Protein AF-A0A261GM87-F1 (afdb_monomer_lite)

Sequence (81 aa):
MKLLSRIFTGPGITVVLLPISILAGCSNQGMYDSIRYSNQVECRKLPQPQYEECMQQNSMEYDDYRREREKVLNEKTESAG

Structure (mmCIF, N/CA/C/O backbone):
data_AF-A0A261GM87-F1
#
_entry.id   AF-A0A261GM87-F1
#
loop_
_atom_site.group_PDB
_atom_site.id
_atom_site.type_symbol
_atom_site.label_atom_id
_atom_site.label_alt_id
_atom_site.label_comp_id
_atom_site.label_asym_id
_atom_site.label_entity_id
_atom_site.label_seq_id
_atom_site.pdbx_PDB_ins_code
_atom_site.Cartn_x
_atom_site.Cartn_y
_atom_site.Cartn_z
_atom_site.occupancy
_atom_site.B_iso_or_equiv
_atom_site.auth_seq_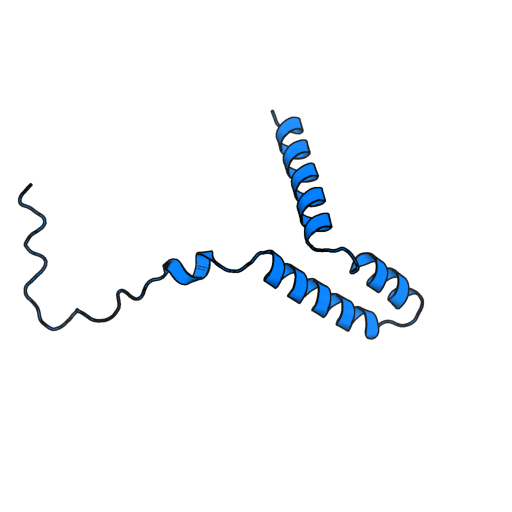id
_atom_site.auth_comp_id
_atom_site.auth_asym_id
_atom_site.auth_atom_id
_atom_site.pdbx_PDB_model_num
ATOM 1 N N . MET A 1 1 ? 37.954 -6.955 -35.322 1.00 49.91 1 MET A N 1
ATOM 2 C CA . MET A 1 1 ? 36.607 -7.315 -35.824 1.00 49.91 1 MET A CA 1
ATOM 3 C C . MET A 1 1 ? 36.681 -8.575 -36.701 1.00 49.91 1 MET A C 1
ATOM 5 O O . MET A 1 1 ? 36.473 -8.510 -37.901 1.00 49.91 1 MET A O 1
ATOM 9 N N . LYS A 1 2 ? 37.084 -9.719 -36.123 1.00 50.72 2 LYS A N 1
ATOM 10 C CA . LYS A 1 2 ? 37.157 -11.031 -36.810 1.00 50.72 2 LYS A CA 1
ATOM 11 C C . LYS A 1 2 ? 37.310 -12.183 -35.799 1.00 50.72 2 LYS A C 1
ATOM 13 O O . LYS A 1 2 ? 38.101 -13.092 -35.990 1.00 50.72 2 LYS A O 1
ATOM 18 N N . LEU A 1 3 ? 36.579 -12.108 -34.684 1.00 51.28 3 LEU A N 1
ATOM 19 C CA . LEU A 1 3 ? 36.643 -13.104 -33.599 1.00 51.28 3 LEU A CA 1
ATOM 20 C C . LEU A 1 3 ? 35.267 -13.535 -33.065 1.00 51.28 3 LEU A C 1
ATOM 22 O O . LEU A 1 3 ? 35.202 -14.274 -32.096 1.00 51.28 3 LEU A O 1
ATOM 26 N N . LEU A 1 4 ? 34.171 -13.140 -33.722 1.00 52.62 4 LEU A N 1
ATOM 27 C CA . LEU A 1 4 ? 32.811 -13.535 -33.317 1.00 52.62 4 LEU A CA 1
ATOM 28 C C . LEU A 1 4 ? 32.108 -14.469 -34.317 1.00 52.62 4 LEU A C 1
ATOM 30 O O . LEU A 1 4 ? 30.983 -14.884 -34.082 1.00 52.62 4 LEU A O 1
ATOM 34 N N . SER A 1 5 ? 32.768 -14.862 -35.413 1.00 52.38 5 SER A N 1
ATOM 35 C CA . SER A 1 5 ? 32.146 -15.667 -36.481 1.00 52.38 5 SER A CA 1
ATOM 36 C C . SER A 1 5 ? 32.509 -17.158 -36.429 1.00 52.38 5 SER A C 1
ATOM 38 O O . SER A 1 5 ? 32.663 -17.791 -37.472 1.00 52.38 5 SER A O 1
ATOM 40 N N . ARG A 1 6 ? 32.691 -17.731 -35.232 1.00 55.81 6 ARG A N 1
ATOM 41 C CA . ARG A 1 6 ? 32.967 -19.175 -35.064 1.00 55.81 6 ARG A CA 1
ATOM 42 C C . ARG A 1 6 ? 32.030 -19.907 -34.100 1.00 55.81 6 ARG A C 1
ATOM 44 O O . ARG A 1 6 ? 32.357 -20.996 -33.655 1.00 55.81 6 ARG A O 1
ATOM 51 N N . ILE A 1 7 ? 30.855 -19.349 -33.814 1.00 57.66 7 ILE A N 1
ATOM 52 C CA . ILE A 1 7 ? 29.859 -20.003 -32.941 1.00 57.66 7 ILE A CA 1
ATOM 53 C C . ILE A 1 7 ? 28.784 -20.757 -33.757 1.00 57.66 7 ILE A C 1
ATOM 55 O O . ILE A 1 7 ? 28.014 -21.536 -33.212 1.00 57.66 7 ILE A O 1
ATOM 59 N N . PHE A 1 8 ? 28.764 -20.616 -35.085 1.00 54.25 8 PHE A N 1
ATOM 60 C CA . PHE A 1 8 ? 27.776 -21.263 -35.952 1.00 54.25 8 PHE A CA 1
ATOM 61 C C . PHE A 1 8 ? 28.393 -22.419 -36.747 1.00 54.25 8 PHE A C 1
ATOM 63 O O . PHE A 1 8 ? 28.900 -22.216 -37.843 1.00 54.25 8 PHE A O 1
ATOM 70 N N . THR A 1 9 ? 28.385 -23.631 -36.192 1.00 58.84 9 THR A N 1
ATOM 71 C CA . THR A 1 9 ? 28.341 -24.904 -36.949 1.00 58.84 9 THR A CA 1
ATOM 72 C C . THR A 1 9 ? 28.011 -26.045 -35.980 1.00 58.84 9 THR A C 1
ATOM 74 O O . THR A 1 9 ? 28.887 -26.724 -35.457 1.00 58.84 9 THR A O 1
ATOM 77 N N . GLY A 1 10 ? 26.719 -26.244 -35.714 1.00 52.28 10 GLY A N 1
ATOM 78 C CA . GLY A 1 10 ? 26.210 -27.401 -34.976 1.00 52.28 10 GLY A CA 1
ATOM 79 C C . GLY A 1 10 ? 24.677 -27.375 -34.903 1.00 52.28 10 GLY A C 1
ATOM 80 O O . GLY A 1 10 ? 24.138 -26.468 -34.275 1.00 52.28 10 GLY A O 1
ATOM 81 N N . PRO A 1 11 ? 23.946 -28.327 -35.513 1.00 59.69 11 PRO A N 1
ATOM 82 C CA . PRO A 1 11 ? 22.481 -28.303 -35.600 1.00 59.69 11 PRO A CA 1
ATOM 83 C C . PRO A 1 11 ? 21.784 -28.882 -34.351 1.00 59.69 11 PRO A C 1
ATOM 85 O O . PRO A 1 11 ? 20.699 -29.442 -34.454 1.00 59.69 11 PRO A O 1
ATOM 88 N N . GLY A 1 12 ? 22.416 -28.809 -33.174 1.00 55.00 12 GLY A N 1
ATOM 89 C CA . GLY A 1 12 ? 21.951 -29.501 -31.962 1.00 55.00 12 GLY A CA 1
ATOM 90 C C . GLY A 1 12 ? 21.617 -28.610 -30.765 1.00 55.00 12 GLY A C 1
ATOM 91 O O . GLY A 1 12 ? 21.092 -29.113 -29.780 1.00 55.00 12 GLY A O 1
ATOM 92 N N . ILE A 1 13 ? 21.920 -27.308 -30.811 1.00 60.75 13 ILE A N 1
ATOM 93 C CA . ILE A 1 13 ? 21.751 -26.396 -29.662 1.00 60.75 13 ILE A CA 1
ATOM 94 C C . ILE A 1 13 ? 21.166 -25.064 -30.147 1.00 60.75 13 ILE A C 1
ATOM 96 O O . ILE A 1 13 ? 21.740 -23.994 -29.983 1.00 60.75 13 ILE A O 1
ATOM 100 N N . THR A 1 14 ? 20.019 -25.129 -30.813 1.00 56.09 14 THR A N 1
ATOM 101 C CA . THR A 1 14 ? 19.222 -23.945 -31.182 1.00 56.09 14 THR A CA 1
ATOM 102 C C . THR A 1 14 ? 17.814 -24.059 -30.619 1.00 56.09 14 THR A C 1
ATOM 104 O O . THR A 1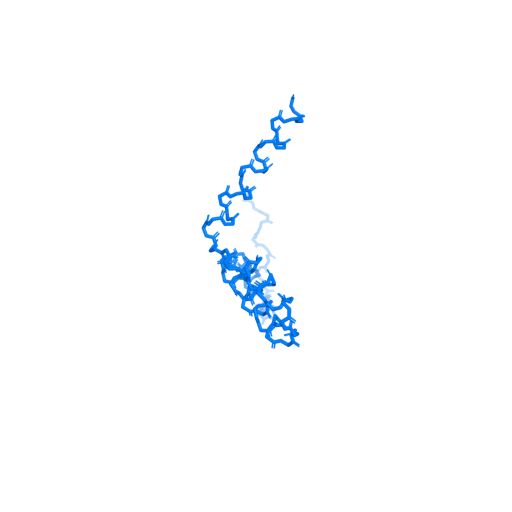 14 ? 16.835 -23.833 -31.320 1.00 56.09 14 THR A O 1
ATOM 107 N N . VAL A 1 15 ? 17.696 -24.452 -29.351 1.00 64.94 15 VAL A N 1
ATOM 108 C CA . VAL A 1 15 ? 16.436 -24.388 -28.608 1.00 64.94 15 VAL A CA 1
ATOM 109 C C . VAL A 1 15 ? 16.753 -23.861 -27.208 1.00 64.94 15 VAL A C 1
ATOM 111 O O . VAL A 1 15 ? 17.641 -24.368 -26.531 1.00 64.94 15 VAL A O 1
ATOM 114 N N . VAL A 1 16 ? 15.998 -22.837 -26.805 1.00 62.09 16 VAL A N 1
ATOM 115 C CA . VAL A 1 16 ? 15.952 -22.190 -25.480 1.00 62.09 16 VAL A CA 1
ATOM 116 C C . VAL A 1 16 ? 17.000 -21.103 -25.180 1.00 62.09 16 VAL A C 1
ATOM 118 O O . VAL A 1 16 ? 17.721 -21.155 -24.192 1.00 62.09 16 VAL A O 1
ATOM 121 N N . LEU A 1 17 ? 16.971 -20.008 -25.942 1.00 62.28 17 LEU A N 1
ATOM 122 C CA . LEU A 1 17 ? 17.096 -18.675 -25.330 1.00 62.28 17 LEU A CA 1
ATOM 123 C C . LEU A 1 17 ? 15.709 -18.022 -25.358 1.00 62.28 17 LEU A C 1
ATOM 125 O O . LEU A 1 17 ? 15.414 -17.142 -26.161 1.00 62.28 17 LEU A O 1
ATOM 129 N N . LEU A 1 18 ? 14.824 -18.564 -24.518 1.00 61.62 18 LEU A N 1
ATOM 130 C CA . LEU A 1 18 ? 13.498 -18.021 -24.231 1.00 61.62 18 LEU A CA 1
ATOM 131 C C . LEU A 1 18 ? 13.682 -16.718 -23.421 1.00 61.62 18 LEU A C 1
ATOM 133 O O . LEU A 1 18 ? 14.510 -16.703 -22.506 1.00 61.62 18 LEU A O 1
ATOM 137 N N . PRO A 1 19 ? 12.979 -15.616 -23.738 1.00 61.62 19 PRO A N 1
ATOM 138 C CA . PRO A 1 19 ? 13.284 -14.308 -23.170 1.00 61.62 19 PRO A CA 1
ATOM 139 C C . PRO A 1 19 ? 12.933 -14.266 -21.676 1.00 61.62 19 PRO A C 1
ATOM 141 O O . PRO A 1 19 ? 11.766 -14.259 -21.298 1.00 61.62 19 PRO A O 1
ATOM 144 N N . ILE A 1 20 ? 13.953 -14.169 -20.818 1.00 63.66 20 ILE A N 1
ATOM 145 C CA . ILE A 1 20 ? 13.820 -13.976 -19.358 1.00 63.66 20 ILE A CA 1
ATOM 146 C C . ILE A 1 20 ? 13.237 -12.578 -19.022 1.00 63.66 20 ILE A C 1
ATOM 148 O O . ILE A 1 20 ? 12.895 -12.276 -17.883 1.00 63.66 20 ILE A O 1
ATOM 152 N N . SER A 1 21 ? 13.044 -11.712 -20.021 1.00 60.25 21 SER A N 1
ATOM 153 C CA . SER A 1 21 ? 12.617 -10.317 -19.850 1.00 60.25 21 SER A CA 1
ATOM 154 C C . SER A 1 21 ? 11.124 -10.104 -19.548 1.00 60.25 21 SER A C 1
ATOM 156 O O . SER A 1 21 ? 10.720 -8.962 -19.352 1.00 60.25 21 SER A O 1
ATOM 158 N N . ILE A 1 22 ? 10.294 -11.152 -19.476 1.00 61.53 22 ILE A N 1
ATOM 159 C CA . ILE A 1 22 ? 8.836 -11.000 -19.259 1.00 61.53 22 ILE A CA 1
ATOM 160 C C . ILE A 1 22 ? 8.500 -10.610 -17.799 1.00 61.53 22 ILE A C 1
ATOM 162 O O . ILE A 1 22 ? 7.413 -10.116 -17.516 1.00 61.53 22 ILE A O 1
ATOM 166 N N . LEU A 1 23 ? 9.445 -10.739 -16.861 1.00 58.97 23 LEU A N 1
ATOM 167 C CA . LEU A 1 23 ? 9.217 -10.423 -15.441 1.00 58.97 23 LEU A CA 1
ATOM 168 C C . LEU A 1 23 ? 9.292 -8.924 -15.100 1.00 58.97 23 LEU A C 1
ATOM 170 O O . LEU A 1 23 ? 8.880 -8.533 -14.012 1.00 58.97 23 LEU A O 1
ATOM 174 N N . ALA A 1 24 ? 9.779 -8.067 -16.005 1.00 59.41 24 ALA A N 1
ATOM 175 C CA . ALA A 1 24 ? 9.920 -6.630 -15.736 1.00 59.41 24 ALA A CA 1
ATOM 176 C C . ALA A 1 24 ? 8.586 -5.849 -15.772 1.00 59.41 24 ALA A C 1
ATOM 178 O O . ALA A 1 24 ? 8.578 -4.643 -15.542 1.00 59.41 24 ALA A O 1
ATOM 179 N N . GLY A 1 25 ? 7.468 -6.520 -16.077 1.00 56.28 25 GLY A N 1
ATOM 180 C CA . GLY A 1 25 ? 6.167 -5.892 -16.322 1.00 56.28 25 GLY A CA 1
ATOM 181 C C . GLY A 1 25 ? 5.076 -6.167 -15.286 1.00 56.28 25 GLY A C 1
ATOM 182 O O . GLY A 1 25 ? 3.927 -5.818 -15.548 1.00 56.28 25 GLY A O 1
ATOM 183 N N . CYS A 1 26 ? 5.370 -6.792 -14.139 1.00 65.81 26 CYS A N 1
ATOM 184 C CA . CYS A 1 26 ? 4.360 -6.929 -13.085 1.00 65.81 26 CYS A CA 1
ATOM 185 C C . CYS A 1 26 ? 3.928 -5.530 -12.615 1.00 65.81 26 CYS A C 1
ATOM 187 O O . CYS A 1 26 ? 4.711 -4.803 -12.007 1.00 65.81 26 CYS A O 1
ATOM 189 N N . SER A 1 27 ? 2.689 -5.138 -12.931 1.00 80.94 27 SER A N 1
ATOM 190 C CA . SER A 1 27 ? 2.151 -3.835 -12.542 1.00 80.94 27 SER A CA 1
ATOM 191 C C . SER A 1 27 ? 2.123 -3.717 -11.020 1.00 80.94 27 SER A C 1
ATOM 193 O O . SER A 1 27 ? 1.477 -4.516 -10.338 1.00 80.94 27 SER A O 1
ATOM 195 N N . ASN A 1 28 ? 2.790 -2.689 -10.489 1.00 84.50 28 ASN A N 1
ATOM 196 C CA . ASN A 1 28 ? 2.769 -2.377 -9.059 1.00 84.50 28 ASN A CA 1
ATOM 197 C C . ASN A 1 28 ? 1.338 -2.144 -8.550 1.00 84.50 28 ASN A C 1
ATOM 199 O O . ASN A 1 28 ? 1.033 -2.493 -7.413 1.00 84.50 28 ASN A O 1
ATOM 203 N N . GLN A 1 29 ? 0.460 -1.608 -9.403 1.00 90.62 29 GLN A N 1
ATOM 204 C CA . GLN A 1 29 ? -0.957 -1.437 -9.099 1.00 90.62 29 GLN A CA 1
ATOM 205 C C . GLN A 1 29 ? -1.669 -2.782 -8.962 1.00 90.62 29 GLN A C 1
ATOM 207 O O . GLN A 1 29 ? -2.323 -3.022 -7.957 1.00 90.62 29 GLN A O 1
ATOM 212 N N . GLY A 1 30 ? -1.487 -3.692 -9.924 1.00 90.50 30 GLY A N 1
ATOM 213 C CA . GLY A 1 30 ? -2.131 -5.008 -9.874 1.00 90.50 30 GLY A CA 1
ATOM 214 C C . GLY A 1 30 ? -1.708 -5.820 -8.646 1.00 90.50 30 GLY A C 1
ATOM 215 O O . GLY A 1 30 ? -2.539 -6.460 -8.004 1.00 90.50 30 GLY A O 1
ATOM 216 N N . MET A 1 31 ? -0.428 -5.739 -8.271 1.00 91.19 31 MET A N 1
ATOM 217 C CA . MET A 1 31 ? 0.070 -6.350 -7.038 1.00 91.19 31 MET A CA 1
ATOM 218 C C . MET A 1 31 ? -0.572 -5.714 -5.798 1.00 91.19 31 MET A C 1
ATOM 220 O O . MET A 1 31 ? -1.085 -6.430 -4.939 1.00 91.19 31 MET A O 1
ATOM 224 N N . TYR A 1 32 ? -0.593 -4.382 -5.719 1.00 93.56 32 TYR A N 1
ATOM 225 C CA . TYR A 1 32 ? -1.209 -3.658 -4.606 1.00 93.56 32 TYR A CA 1
ATOM 226 C C . TYR A 1 32 ? -2.696 -3.988 -4.451 1.00 93.56 32 TYR A C 1
ATOM 228 O O . TYR A 1 32 ? -3.125 -4.354 -3.359 1.00 93.56 32 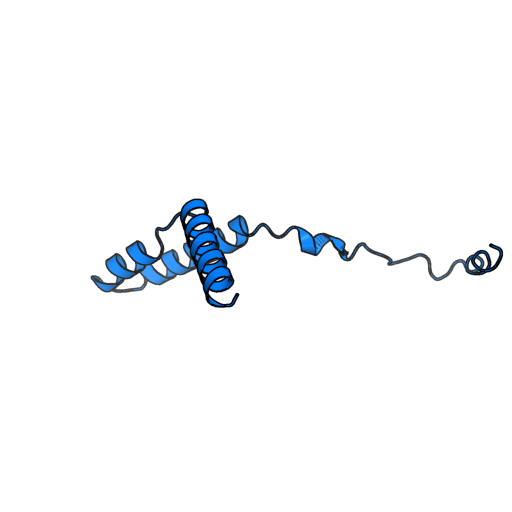TYR A O 1
ATOM 236 N N . ASP A 1 33 ? -3.464 -3.933 -5.538 1.00 93.44 33 ASP A N 1
ATOM 237 C CA . ASP A 1 33 ? -4.904 -4.194 -5.528 1.00 93.44 33 ASP A CA 1
ATOM 238 C C . ASP A 1 33 ? -5.208 -5.623 -5.069 1.00 93.44 33 ASP A C 1
ATOM 240 O O . ASP A 1 33 ? -6.148 -5.841 -4.301 1.00 93.44 33 ASP A O 1
ATOM 244 N N . SER A 1 34 ? -4.378 -6.594 -5.469 1.00 93.69 34 SER A N 1
ATOM 245 C CA . SER A 1 34 ? -4.517 -7.987 -5.032 1.00 93.69 34 SER A CA 1
ATOM 246 C C . SER A 1 34 ? -4.323 -8.146 -3.519 1.00 93.69 34 SER A C 1
ATOM 248 O O . SER A 1 34 ? -5.120 -8.814 -2.856 1.00 93.69 34 SER A O 1
ATOM 250 N N . ILE A 1 35 ? -3.316 -7.474 -2.955 1.00 94.19 35 ILE A N 1
ATOM 251 C CA . ILE A 1 35 ? -3.024 -7.496 -1.519 1.00 94.19 35 ILE A CA 1
ATOM 252 C C . ILE A 1 35 ? -4.120 -6.754 -0.753 1.00 94.19 35 ILE A C 1
ATOM 254 O O . ILE A 1 35 ? -4.662 -7.294 0.209 1.00 94.19 35 ILE A O 1
ATOM 258 N N . ARG A 1 36 ? -4.508 -5.552 -1.205 1.00 95.75 36 ARG A N 1
ATOM 259 C CA . ARG A 1 36 ? -5.585 -4.757 -0.598 1.00 95.75 36 ARG A CA 1
ATOM 260 C C . ARG A 1 36 ? -6.881 -5.556 -0.537 1.00 95.75 36 ARG A C 1
ATOM 262 O O . ARG A 1 36 ? -7.521 -5.617 0.509 1.00 95.75 36 ARG A O 1
ATOM 269 N N . TYR A 1 37 ? -7.254 -6.191 -1.646 1.00 95.88 37 TYR A N 1
ATOM 270 C CA . TYR A 1 37 ? -8.442 -7.032 -1.711 1.00 95.88 37 TYR A CA 1
ATOM 271 C C . TYR A 1 37 ? -8.354 -8.216 -0.743 1.00 95.88 37 TYR A C 1
ATOM 273 O O . TYR A 1 37 ? -9.295 -8.456 0.013 1.00 95.88 37 TYR A O 1
ATOM 281 N N . SER A 1 38 ? -7.218 -8.921 -0.713 1.00 96.69 38 SER A N 1
ATOM 282 C CA . SER A 1 38 ? -6.995 -10.021 0.231 1.00 96.69 38 SER A CA 1
ATOM 283 C C . SER A 1 38 ? -7.156 -9.561 1.681 1.00 96.69 38 SER A C 1
ATOM 285 O O . SER A 1 38 ? -7.855 -10.208 2.457 1.00 96.69 38 SER A O 1
ATOM 287 N N . ASN A 1 39 ? -6.582 -8.413 2.043 1.00 96.31 39 ASN A N 1
ATOM 288 C CA . ASN A 1 39 ? -6.706 -7.859 3.389 1.00 96.31 39 ASN A CA 1
ATOM 289 C C . ASN A 1 39 ? -8.158 -7.509 3.733 1.00 96.31 39 ASN A C 1
ATOM 291 O O . ASN A 1 39 ? -8.616 -7.823 4.825 1.00 96.31 39 ASN A O 1
ATOM 295 N N . GLN A 1 40 ? -8.916 -6.925 2.800 1.00 96.75 40 GLN A N 1
ATOM 296 C CA . GLN A 1 40 ? -10.343 -6.649 3.005 1.00 96.75 40 GLN A CA 1
ATOM 297 C C . GLN A 1 40 ? -11.159 -7.934 3.210 1.00 96.75 40 GLN A C 1
ATOM 299 O O . GLN A 1 40 ? -12.122 -7.940 3.978 1.00 96.75 40 GLN A O 1
ATOM 304 N N . VAL A 1 41 ? -10.796 -9.031 2.539 1.00 97.69 41 VAL A N 1
ATOM 305 C CA . VAL A 1 41 ? -11.414 -10.345 2.771 1.00 97.69 41 VAL A CA 1
ATOM 306 C C . VAL A 1 41 ? -11.088 -10.861 4.173 1.00 97.69 41 VAL A C 1
ATOM 308 O O . VAL A 1 41 ? -11.984 -11.372 4.844 1.00 97.69 41 VAL A O 1
ATOM 311 N N . GLU A 1 42 ? -9.854 -10.689 4.646 1.00 97.06 42 GLU A N 1
ATOM 312 C CA . GLU A 1 42 ? -9.485 -11.022 6.027 1.00 97.06 42 GLU A CA 1
ATOM 313 C C . GLU A 1 42 ? -10.230 -10.153 7.049 1.00 97.06 42 GLU A C 1
ATOM 315 O O . GLU A 1 42 ? -10.728 -10.689 8.039 1.00 97.06 42 GLU A O 1
ATOM 320 N N . CYS A 1 43 ? -10.422 -8.854 6.779 1.00 97.62 43 CYS A N 1
ATOM 321 C CA . CYS A 1 43 ? -11.189 -7.969 7.659 1.00 97.62 43 CYS A CA 1
ATOM 322 C C . CYS A 1 43 ? -12.597 -8.517 7.925 1.00 97.62 43 CYS A C 1
ATOM 324 O O . CYS A 1 43 ? -13.061 -8.476 9.059 1.00 97.62 43 CYS A O 1
ATOM 326 N N . ARG A 1 44 ? -13.260 -9.108 6.918 1.00 96.31 44 ARG A N 1
ATOM 327 C CA . ARG A 1 44 ? -14.615 -9.691 7.049 1.00 96.31 44 ARG A CA 1
ATOM 328 C C . ARG A 1 44 ? -14.706 -10.854 8.037 1.00 96.31 44 ARG A C 1
ATOM 330 O O . ARG A 1 44 ? -15.813 -11.223 8.417 1.00 96.31 44 ARG A O 1
ATOM 337 N N . LYS A 1 45 ? -13.579 -11.455 8.423 1.00 97.06 45 LYS A N 1
ATOM 338 C CA . LYS A 1 45 ? -13.535 -12.527 9.426 1.00 97.06 45 LYS A CA 1
ATOM 339 C C . LYS A 1 45 ? -13.478 -11.985 10.855 1.00 97.06 45 LYS A C 1
ATOM 341 O O . LYS A 1 45 ? -13.671 -12.752 11.796 1.00 97.06 45 LYS A O 1
ATOM 346 N N . LEU A 1 46 ? -13.197 -10.693 11.024 1.00 96.81 46 LEU A N 1
ATOM 347 C CA . LEU A 1 46 ? -13.097 -10.051 12.328 1.00 96.81 46 LEU A CA 1
ATOM 348 C C . LEU A 1 46 ? -14.490 -9.685 12.866 1.00 96.81 46 LEU A C 1
ATOM 350 O O . LEU A 1 46 ? -15.373 -9.299 12.096 1.00 96.81 46 LEU A O 1
ATOM 354 N N . PRO A 1 47 ? -14.704 -9.762 14.190 1.00 95.88 47 PRO A N 1
ATOM 355 C CA . PRO A 1 47 ? -15.896 -9.205 14.811 1.00 95.88 47 PRO A CA 1
ATOM 356 C C . PRO A 1 47 ? -15.862 -7.669 14.768 1.00 95.88 47 PRO A C 1
ATOM 358 O O . PRO A 1 47 ? -14.800 -7.043 14.711 1.00 95.88 47 PRO A O 1
ATOM 361 N N . GLN A 1 48 ? -17.029 -7.037 14.869 1.00 90.81 48 GLN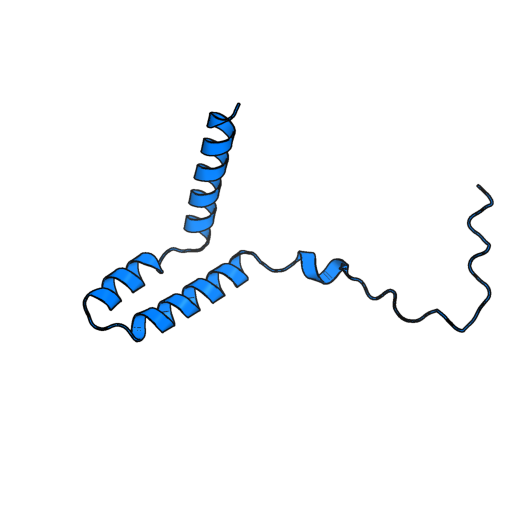 A N 1
ATOM 362 C CA . GLN A 1 48 ? -17.090 -5.601 15.163 1.00 90.81 48 GLN A CA 1
ATOM 363 C C . GLN A 1 48 ? -16.490 -5.323 16.553 1.00 90.81 48 GLN A C 1
ATOM 365 O O . GLN A 1 48 ? -16.699 -6.150 17.447 1.00 90.81 48 GLN A O 1
ATOM 370 N N . PRO A 1 49 ? -15.748 -4.216 16.791 1.00 93.69 49 PRO A N 1
ATOM 371 C CA . PRO A 1 49 ? -15.446 -3.045 15.936 1.00 93.69 49 PRO A CA 1
ATOM 372 C C . PRO A 1 49 ? -14.177 -3.181 15.071 1.00 93.69 49 PRO A C 1
ATOM 374 O O . PRO A 1 49 ? -13.844 -2.296 14.287 1.00 93.69 49 PRO A O 1
ATOM 377 N N . GLN A 1 50 ? -13.446 -4.286 15.223 1.00 95.81 50 GLN A N 1
ATOM 378 C CA . GLN A 1 50 ? -12.164 -4.509 14.544 1.00 95.81 50 GLN A CA 1
ATOM 379 C C . GLN A 1 50 ? -12.341 -4.595 13.025 1.00 95.81 50 GLN A C 1
ATOM 381 O O . GLN A 1 50 ? -11.451 -4.209 12.273 1.00 95.81 50 GLN A O 1
ATOM 386 N N . TYR A 1 51 ? -13.508 -5.066 12.574 1.00 96.56 51 TYR A N 1
ATOM 387 C CA . TYR A 1 51 ? -13.897 -5.020 11.169 1.00 96.56 51 TYR A CA 1
ATOM 388 C C . TYR A 1 51 ? -13.839 -3.594 10.601 1.00 96.56 51 TYR A C 1
ATOM 390 O O . TYR A 1 51 ? -13.220 -3.386 9.560 1.00 96.56 51 TYR A O 1
ATOM 398 N N . GLU A 1 52 ? -14.458 -2.618 11.272 1.00 96.31 52 GLU A N 1
ATOM 399 C CA . GLU A 1 52 ? -14.527 -1.230 10.794 1.00 96.31 52 GLU A CA 1
ATOM 400 C C . GLU A 1 52 ? -13.139 -0.597 10.699 1.00 96.31 52 GLU A C 1
ATOM 402 O O . GLU A 1 52 ? -12.782 -0.052 9.653 1.00 96.31 52 GLU A O 1
ATOM 407 N N . GLU A 1 53 ? -12.327 -0.751 11.744 1.00 96.69 53 GLU A N 1
ATOM 408 C CA . GLU A 1 53 ? -10.955 -0.240 11.767 1.00 96.69 53 GLU A CA 1
ATOM 409 C C . GLU A 1 53 ? -10.090 -0.889 10.673 1.00 96.69 53 GLU A C 1
ATOM 411 O O . GLU A 1 53 ? -9.415 -0.197 9.908 1.00 96.69 53 GLU A O 1
ATOM 416 N N . CYS A 1 54 ? -10.166 -2.216 10.531 1.00 96.75 54 CYS A N 1
ATOM 417 C CA . CYS A 1 54 ? -9.436 -2.957 9.503 1.00 96.75 54 CYS A CA 1
ATOM 418 C C . CYS A 1 54 ? -9.839 -2.514 8.091 1.00 96.75 54 CYS A C 1
ATOM 420 O O . CYS A 1 54 ? -8.980 -2.295 7.231 1.00 96.75 54 CYS A O 1
ATOM 422 N N . MET A 1 55 ? -11.141 -2.351 7.839 1.00 96.81 55 MET A N 1
ATOM 423 C CA . MET A 1 55 ? -11.643 -1.896 6.543 1.00 96.81 55 MET A CA 1
ATOM 424 C C . MET A 1 55 ? -11.166 -0.480 6.222 1.00 96.81 55 MET A C 1
ATOM 426 O O . MET A 1 55 ? -10.753 -0.235 5.089 1.00 96.81 55 MET A O 1
ATOM 430 N N . GLN A 1 56 ? -11.164 0.423 7.205 1.00 95.75 56 GLN A N 1
ATOM 431 C CA . GLN A 1 56 ? -10.686 1.795 7.037 1.00 95.75 56 GLN A CA 1
ATOM 432 C C . GLN A 1 56 ? -9.182 1.852 6.728 1.00 95.75 56 GLN A C 1
ATOM 434 O O . GLN A 1 56 ? -8.751 2.621 5.873 1.00 95.75 56 GLN A O 1
ATOM 439 N N . GLN A 1 57 ? -8.371 1.004 7.362 1.00 93.31 57 GLN A N 1
ATOM 440 C CA . GLN A 1 57 ? -6.934 0.924 7.071 1.00 93.31 57 GLN A CA 1
ATOM 441 C C . GLN A 1 57 ? -6.639 0.372 5.668 1.00 93.31 57 GLN A C 1
ATOM 443 O O . GLN A 1 57 ? -5.624 0.713 5.063 1.00 93.31 57 GLN A O 1
ATOM 448 N N . ASN A 1 58 ? -7.528 -0.464 5.127 1.00 95.44 58 ASN A N 1
ATOM 449 C CA . ASN A 1 58 ? -7.362 -1.109 3.824 1.00 95.44 58 ASN A CA 1
ATOM 450 C C . ASN A 1 58 ? -8.224 -0.474 2.715 1.00 95.44 58 ASN A C 1
ATOM 452 O O . ASN A 1 58 ? -8.428 -1.098 1.669 1.00 95.44 58 ASN A O 1
ATOM 456 N N . SER A 1 59 ? -8.746 0.744 2.907 1.00 94.12 59 SER A N 1
ATOM 457 C CA . SER A 1 59 ? -9.596 1.428 1.918 1.00 94.12 59 SER A CA 1
ATOM 458 C C . SER A 1 59 ? -8.849 2.390 0.990 1.00 94.12 59 SER A C 1
ATOM 460 O O . SER A 1 59 ? -9.462 2.916 0.066 1.00 94.12 59 SER A O 1
ATOM 462 N N . MET A 1 60 ? -7.551 2.626 1.210 1.00 95.00 60 MET A N 1
ATOM 463 C CA . MET A 1 60 ? -6.758 3.558 0.401 1.00 95.00 60 MET A CA 1
ATOM 464 C C . MET A 1 60 ? -6.696 3.130 -1.078 1.00 95.00 60 MET A C 1
ATOM 466 O O . MET A 1 60 ? -6.585 1.942 -1.410 1.00 95.00 60 MET A O 1
ATOM 470 N N . GLU A 1 61 ? -6.799 4.103 -1.983 1.00 93.94 61 GLU A N 1
ATOM 471 C CA . GLU A 1 61 ? -6.628 3.886 -3.419 1.00 93.94 61 GLU A CA 1
ATOM 472 C C . GLU A 1 61 ? -5.147 3.868 -3.806 1.00 93.94 61 GLU A C 1
ATOM 474 O O . GLU A 1 61 ? -4.299 4.492 -3.165 1.00 93.94 61 GLU A O 1
ATOM 479 N N . TYR A 1 62 ? -4.822 3.145 -4.879 1.00 94.12 62 TYR A N 1
ATOM 480 C CA . TYR A 1 62 ? -3.436 2.951 -5.301 1.00 94.12 62 TYR A CA 1
ATOM 481 C C . TYR A 1 62 ? -2.699 4.268 -5.590 1.00 94.12 62 TYR A C 1
ATOM 483 O O . TYR A 1 62 ? -1.524 4.406 -5.245 1.00 94.12 62 TYR A O 1
ATOM 491 N N . ASP A 1 63 ? -3.369 5.246 -6.200 1.00 94.81 63 ASP A N 1
ATOM 492 C CA . ASP A 1 63 ? -2.748 6.533 -6.522 1.00 94.81 63 ASP A CA 1
ATOM 493 C C . ASP A 1 63 ? -2.417 7.353 -5.267 1.00 94.81 63 ASP A C 1
ATOM 495 O O . ASP A 1 63 ? -1.386 8.029 -5.229 1.00 94.81 63 ASP A O 1
ATOM 499 N N . ASP A 1 64 ? -3.241 7.267 -4.223 1.00 95.44 64 ASP A N 1
ATOM 500 C CA . ASP A 1 64 ? -2.971 7.903 -2.931 1.00 95.44 64 ASP A CA 1
ATOM 501 C C . ASP A 1 64 ? -1.772 7.247 -2.252 1.00 95.44 64 ASP A C 1
ATOM 503 O O . ASP A 1 64 ? -0.804 7.932 -1.913 1.00 95.44 64 ASP A O 1
ATOM 507 N N . TYR A 1 65 ? -1.779 5.912 -2.187 1.00 94.50 65 TYR A N 1
ATOM 508 C CA . TYR A 1 65 ? -0.658 5.119 -1.691 1.00 94.50 65 TYR A CA 1
ATOM 509 C C . TYR A 1 65 ? 0.653 5.464 -2.410 1.00 94.50 65 TYR A C 1
ATOM 511 O O . TYR A 1 65 ? 1.684 5.673 -1.767 1.00 94.50 65 TYR A O 1
ATOM 519 N N . ARG A 1 66 ? 0.629 5.539 -3.749 1.00 94.38 66 ARG A N 1
ATOM 520 C CA . ARG A 1 66 ? 1.816 5.849 -4.557 1.00 94.38 66 ARG A CA 1
ATOM 521 C C . ARG A 1 66 ? 2.364 7.230 -4.210 1.00 94.38 66 ARG A C 1
ATOM 523 O O . ARG A 1 66 ? 3.561 7.352 -3.957 1.00 94.38 66 ARG A O 1
ATOM 530 N N . ARG A 1 67 ? 1.497 8.248 -4.165 1.00 95.44 67 ARG A N 1
ATOM 531 C CA . ARG A 1 67 ? 1.891 9.631 -3.858 1.00 95.44 67 ARG A CA 1
ATOM 532 C C . ARG A 1 67 ? 2.461 9.764 -2.451 1.00 95.44 67 ARG A C 1
ATOM 534 O O . ARG A 1 67 ? 3.469 10.438 -2.267 1.00 95.44 67 ARG A O 1
ATOM 541 N N . GLU A 1 68 ? 1.834 9.141 -1.460 1.00 95.25 68 GLU A N 1
ATOM 542 C CA . GLU A 1 68 ? 2.312 9.193 -0.077 1.00 95.25 68 GLU A CA 1
ATOM 543 C C . GLU A 1 68 ? 3.650 8.465 0.085 1.00 95.25 68 GLU A C 1
ATOM 545 O O . GLU A 1 68 ? 4.587 9.004 0.674 1.00 95.25 68 GLU A O 1
ATOM 550 N N . ARG A 1 69 ? 3.798 7.296 -0.548 1.00 93.81 69 ARG A N 1
ATOM 551 C CA . ARG A 1 69 ? 5.069 6.567 -0.596 1.00 93.81 69 ARG A CA 1
ATOM 552 C C . ARG A 1 69 ? 6.189 7.397 -1.225 1.00 93.81 69 ARG A C 1
ATOM 554 O O . ARG A 1 69 ? 7.306 7.383 -0.719 1.00 93.81 69 ARG A O 1
ATOM 561 N N . GLU A 1 70 ? 5.916 8.093 -2.326 1.00 95.25 70 GLU A N 1
ATOM 562 C CA . GLU A 1 70 ? 6.899 8.956 -2.995 1.00 95.25 70 GLU A CA 1
ATOM 563 C C . GLU A 1 70 ? 7.337 10.124 -2.107 1.00 95.25 70 GLU A C 1
ATOM 565 O O . GLU A 1 70 ? 8.534 10.388 -2.014 1.00 95.25 70 GLU A O 1
ATOM 570 N N . LYS A 1 71 ? 6.406 10.770 -1.394 1.00 96.19 71 LYS A N 1
ATOM 571 C CA . LYS A 1 71 ? 6.737 11.840 -0.436 1.00 96.19 71 LYS A CA 1
ATOM 572 C C . LYS A 1 71 ? 7.699 11.354 0.644 1.00 96.19 71 LYS A C 1
ATOM 574 O O . LYS A 1 71 ? 8.758 11.946 0.811 1.00 96.19 71 LYS A O 1
ATOM 579 N N . VAL A 1 72 ? 7.386 10.229 1.291 1.00 95.69 72 VAL A N 1
ATOM 580 C CA . VAL A 1 72 ? 8.233 9.651 2.350 1.00 95.69 72 VAL A CA 1
ATOM 581 C C . VAL A 1 72 ? 9.626 9.283 1.825 1.00 95.69 72 VAL A C 1
ATOM 583 O O . VAL A 1 72 ? 10.629 9.465 2.514 1.00 95.69 72 VAL A O 1
ATOM 586 N N . LEU A 1 73 ? 9.718 8.764 0.596 1.00 94.00 73 LEU A N 1
ATOM 587 C CA . LEU A 1 73 ? 11.006 8.441 -0.025 1.00 94.00 73 LEU A CA 1
ATOM 588 C C . LEU A 1 73 ? 11.834 9.695 -0.328 1.00 94.00 73 LEU A C 1
ATOM 590 O O . LEU A 1 73 ? 13.049 9.681 -0.119 1.00 94.00 73 LEU A O 1
ATOM 594 N N . ASN A 1 74 ? 11.191 10.767 -0.785 1.00 93.75 74 ASN A N 1
ATOM 595 C CA . ASN A 1 74 ? 11.856 12.032 -1.084 1.00 93.75 74 ASN A CA 1
ATOM 596 C C . ASN A 1 74 ? 12.330 12.725 0.202 1.00 93.75 74 ASN A C 1
ATOM 598 O O . ASN A 1 74 ? 13.506 13.062 0.297 1.00 93.75 74 ASN A O 1
ATOM 602 N N . GLU A 1 75 ? 11.481 12.809 1.230 1.00 92.31 75 GLU A N 1
ATOM 603 C CA . GLU A 1 75 ? 11.836 13.345 2.555 1.00 92.31 75 GLU A CA 1
ATOM 604 C C . GLU A 1 75 ? 13.016 12.584 3.176 1.00 92.31 75 GLU A C 1
ATOM 606 O O . GLU A 1 75 ? 13.970 13.176 3.683 1.00 92.31 75 GLU A O 1
ATOM 611 N N . LYS A 1 76 ? 13.002 11.247 3.080 1.00 89.75 76 LYS A N 1
ATOM 612 C CA . LYS A 1 76 ? 14.116 10.418 3.552 1.00 89.75 76 LYS A CA 1
ATOM 613 C C . LYS A 1 76 ? 15.414 10.728 2.806 1.00 89.75 76 LYS A C 1
ATOM 615 O O . LYS A 1 76 ? 16.478 10.731 3.420 1.00 89.75 76 LYS A O 1
ATOM 620 N N . THR A 1 77 ? 15.332 10.978 1.503 1.00 87.19 77 THR A N 1
ATOM 621 C CA . THR A 1 77 ? 16.499 11.280 0.664 1.00 87.19 77 THR A CA 1
ATOM 622 C C . THR A 1 77 ? 17.078 12.660 0.987 1.00 87.19 77 THR A C 1
ATOM 624 O O . THR A 1 77 ? 18.294 12.805 1.025 1.00 87.19 77 THR A O 1
ATOM 627 N N . GLU A 1 78 ? 16.231 13.639 1.310 1.00 78.56 78 GLU A N 1
ATOM 628 C CA . GLU A 1 78 ? 16.640 14.986 1.740 1.00 78.56 78 GLU A CA 1
ATOM 629 C C . GLU A 1 78 ? 17.227 15.005 3.161 1.00 78.56 78 GLU A C 1
ATOM 631 O O . GLU A 1 78 ? 18.147 15.764 3.440 1.00 78.56 78 GLU A O 1
ATOM 636 N N . SER A 1 79 ? 16.753 14.133 4.056 1.00 69.81 79 SER A N 1
ATOM 637 C CA . SER A 1 79 ? 17.280 14.0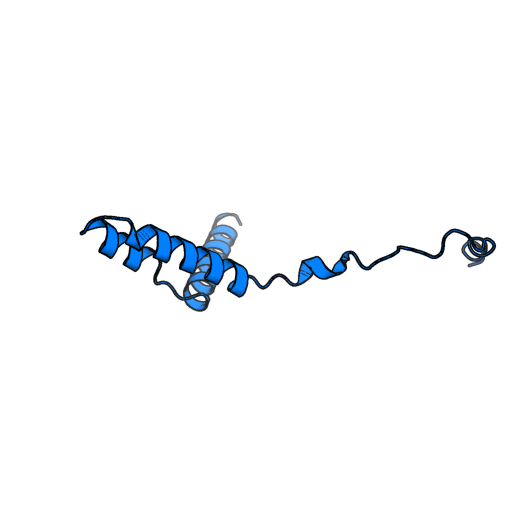14 5.428 1.00 69.81 79 SER A CA 1
ATOM 638 C C . SER A 1 79 ? 18.642 13.307 5.540 1.00 69.81 79 SER A C 1
ATOM 640 O O . SER A 1 79 ? 19.236 13.280 6.618 1.00 69.81 79 SER A O 1
ATOM 642 N N . ALA A 1 80 ? 19.115 12.695 4.451 1.00 65.88 80 ALA A N 1
ATOM 643 C CA . ALA A 1 80 ? 20.357 11.924 4.395 1.00 65.88 80 ALA A CA 1
ATOM 644 C C . ALA A 1 80 ? 21.458 12.593 3.545 1.00 65.88 80 ALA A C 1
ATOM 646 O O . ALA A 1 80 ? 22.510 11.979 3.342 1.00 65.88 80 ALA A O 1
ATOM 647 N N . GLY A 1 81 ? 21.199 13.802 3.031 1.00 49.81 81 GLY A N 1
ATOM 648 C CA . GLY A 1 81 ? 22.101 14.596 2.188 1.00 49.81 81 GLY A CA 1
ATOM 649 C C . GLY A 1 81 ? 22.785 15.734 2.929 1.00 49.81 81 GLY A C 1
ATOM 650 O O . GLY A 1 81 ? 22.160 16.308 3.847 1.00 49.81 81 GLY A O 1
#

pLDDT: mean 81.17, std 17.62, range [49.81, 97.69]

Foldseek 3Di:
DPPPPPPDDDPPPPDDPPPPPPVVPPDPQVVLVVVLVVQLVVLVVDDPPSSVVSNVVSVDHPVRVVVVVVVVVVVVVVVVD

Secondary structure (DSSP, 8-state):
--SSS-S---TT--S----GGGGGG--HHHHHHHHHHHHHHHHTTSP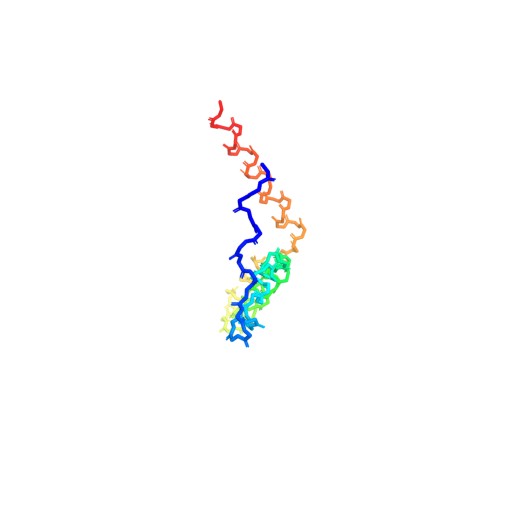TTHHHHHHHHT---HHHHHHHHHHHHHHHHHTT-

Radius of gyration: 24.34 Å; chains: 1; bounding box: 54×44×53 Å